Protein AF-A0A662BSY3-F1 (afdb_monomer)

Radius of gyration: 19.46 Å; Cα contacts (8 Å, |Δi|>4): 24; chains: 1; bounding box: 36×31×59 Å

pLDDT: mean 90.76, std 6.74, range [70.31, 98.38]

Sequence (80 aa):
MKKIIYMLLFSLFPLYSFAQNEYVDAIVERNNQFAVDYYKVFNTPGENIVLSPFGISNCMAMAYIGSEGATQEQIAKSMH

Mean predicted aligned error: 5.96 Å

Solvent-accessible surface area (backbone atoms only — not comparable to full-atom values): 4689 Å² total; per-residue (Å²): 110,72,69,58,54,53,52,53,56,58,62,47,53,64,55,53,56,53,54,49,49,55,52,51,52,52,51,52,53,24,49,50,51,41,36,53,56,50,46,69,73,71,65,54,88,96,58,89,85,88,82,56,51,68,61,50,52,52,54,51,51,56,50,34,77,75,44,62,70,72,59,24,54,53,49,56,67,66,60,93

Structure (mmCIF, N/CA/C/O backbone):
data_AF-A0A662BSY3-F1
#
_entry.id   AF-A0A662BSY3-F1
#
loop_
_atom_site.group_PDB
_atom_site.id
_atom_site.type_symbol
_atom_site.label_atom_id
_atom_site.label_alt_id
_atom_site.label_comp_id
_atom_site.label_asym_id
_atom_site.label_entity_id
_atom_site.label_seq_id
_atom_site.pdbx_PDB_ins_code
_atom_site.Cartn_x
_atom_site.Cartn_y
_atom_site.Cartn_z
_atom_site.occupancy
_atom_site.B_iso_or_equiv
_atom_site.auth_seq_id
_atom_site.auth_comp_id
_atom_site.auth_asym_id
_atom_site.auth_atom_id
_atom_site.pdbx_PDB_model_num
ATOM 1 N N . MET A 1 1 ? 17.828 -17.798 -39.768 1.00 70.31 1 MET A N 1
ATOM 2 C CA . MET A 1 1 ? 18.075 -16.780 -38.718 1.00 70.31 1 MET A CA 1
ATOM 3 C C . MET A 1 1 ? 16.793 -16.112 -38.222 1.00 70.31 1 MET A C 1
ATOM 5 O O . MET A 1 1 ? 16.477 -16.283 -37.057 1.00 70.31 1 MET A O 1
ATOM 9 N N . LYS A 1 2 ? 15.992 -15.451 -39.074 1.00 76.25 2 LYS A N 1
ATOM 10 C CA . LYS A 1 2 ? 14.745 -14.772 -38.645 1.00 76.25 2 LYS A CA 1
ATOM 11 C C . LYS A 1 2 ? 13.732 -15.687 -37.925 1.00 76.25 2 LYS A C 1
ATOM 13 O O . LYS A 1 2 ? 13.166 -15.289 -36.921 1.00 76.25 2 LYS A O 1
ATOM 18 N N . LYS A 1 3 ? 13.576 -16.942 -38.370 1.00 77.69 3 LYS A N 1
ATOM 19 C CA . LYS A 1 3 ? 12.689 -17.938 -37.726 1.00 77.69 3 LYS A CA 1
ATOM 20 C C . LYS A 1 3 ? 13.090 -18.286 -36.284 1.00 77.69 3 LYS A C 1
ATOM 22 O O . LYS A 1 3 ? 12.217 -18.452 -35.448 1.00 77.69 3 LYS A O 1
ATOM 27 N N . ILE A 1 4 ? 14.392 -18.341 -35.994 1.00 87.50 4 ILE A N 1
ATOM 28 C CA . ILE A 1 4 ? 14.920 -18.606 -34.643 1.00 87.50 4 ILE A CA 1
ATOM 29 C C . ILE A 1 4 ? 14.653 -17.407 -33.724 1.00 87.50 4 ILE A C 1
ATOM 31 O O . ILE A 1 4 ? 14.246 -17.588 -32.584 1.00 87.50 4 ILE A O 1
ATOM 35 N N . ILE A 1 5 ? 14.796 -16.185 -34.247 1.00 87.81 5 ILE A N 1
ATOM 36 C CA . ILE A 1 5 ? 14.479 -14.948 -33.518 1.00 87.81 5 ILE A CA 1
ATOM 37 C C . ILE A 1 5 ? 12.990 -14.885 -33.154 1.00 87.81 5 ILE A C 1
ATOM 39 O O . ILE A 1 5 ? 12.659 -14.568 -32.017 1.00 87.81 5 ILE A O 1
ATOM 43 N N . TYR A 1 6 ? 12.087 -15.238 -34.075 1.00 86.94 6 TYR A N 1
ATOM 44 C CA . TYR A 1 6 ? 10.652 -15.284 -33.772 1.00 86.94 6 TYR A CA 1
ATOM 45 C C . TYR A 1 6 ? 10.295 -16.367 -32.747 1.00 86.94 6 TYR A C 1
ATOM 47 O O . TYR A 1 6 ? 9.441 -16.134 -31.899 1.00 86.94 6 TYR A O 1
ATOM 55 N N . MET A 1 7 ? 10.971 -17.519 -32.780 1.00 84.50 7 MET A N 1
ATOM 56 C CA . MET A 1 7 ? 10.766 -18.590 -31.799 1.00 84.50 7 MET A CA 1
ATOM 57 C C . MET A 1 7 ? 11.228 -18.169 -30.394 1.00 84.50 7 MET A C 1
ATOM 59 O O . MET A 1 7 ? 10.515 -18.400 -29.421 1.00 84.50 7 MET A O 1
ATOM 63 N N . LEU A 1 8 ? 12.367 -17.474 -30.299 1.00 83.38 8 LEU A N 1
ATOM 64 C CA . LEU A 1 8 ? 12.864 -16.884 -29.051 1.00 83.38 8 LEU A CA 1
ATOM 65 C C . LEU A 1 8 ? 11.928 -15.787 -28.517 1.00 83.38 8 LEU A C 1
ATOM 67 O O . LEU A 1 8 ? 11.583 -15.799 -27.337 1.00 83.38 8 LEU A O 1
ATOM 71 N N . LEU A 1 9 ? 11.441 -14.887 -29.378 1.00 81.38 9 LEU A N 1
ATOM 72 C CA . LEU A 1 9 ? 10.461 -13.859 -28.999 1.00 81.38 9 LEU A CA 1
ATOM 73 C C . LEU A 1 9 ? 9.138 -14.459 -28.506 1.00 81.38 9 LEU A C 1
ATOM 75 O O . LEU A 1 9 ? 8.571 -13.972 -27.534 1.00 81.38 9 LEU A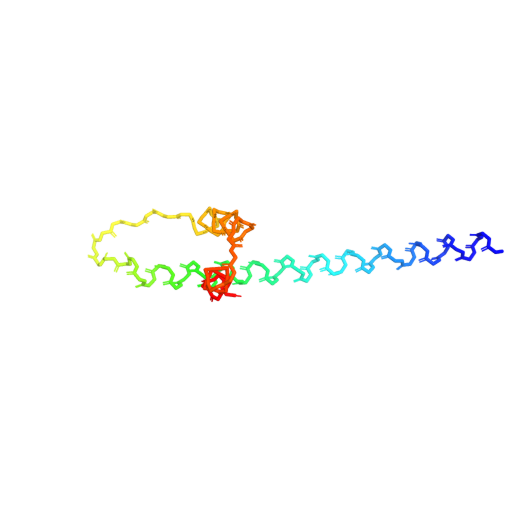 O 1
ATOM 79 N N . PHE A 1 10 ? 8.668 -15.541 -29.130 1.00 82.75 10 PHE A N 1
ATOM 80 C CA . PHE A 1 10 ? 7.444 -16.223 -28.705 1.00 82.75 10 PHE A CA 1
ATOM 81 C C . PHE A 1 10 ? 7.619 -16.938 -27.357 1.00 82.75 10 PHE A C 1
ATOM 83 O O . PHE A 1 10 ? 6.699 -16.950 -26.546 1.00 82.75 10 PHE A O 1
ATOM 90 N N . SER A 1 11 ? 8.816 -17.470 -27.074 1.00 78.94 11 SER A N 1
ATOM 91 C CA . SER A 1 11 ? 9.129 -18.083 -25.774 1.00 78.94 11 SER A CA 1
ATOM 92 C C . SER A 1 11 ? 9.240 -17.085 -24.615 1.00 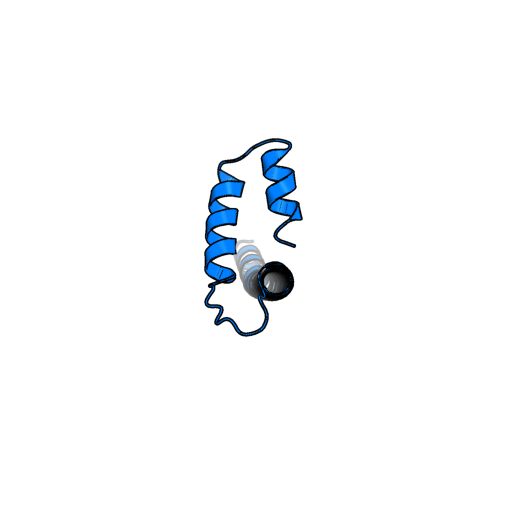78.94 11 SER A C 1
ATOM 94 O O . SER A 1 11 ? 9.056 -17.473 -23.465 1.00 78.94 11 SER A O 1
ATOM 96 N N . LEU A 1 12 ? 9.476 -15.798 -24.896 1.00 79.38 12 LEU A N 1
ATOM 97 C CA . LEU A 1 12 ? 9.487 -14.747 -23.873 1.00 79.38 12 LEU A CA 1
ATOM 98 C C . LEU A 1 12 ? 8.075 -14.392 -23.389 1.00 79.38 12 LEU A C 1
ATOM 100 O O . LEU A 1 12 ? 7.905 -14.036 -22.229 1.00 79.38 12 LEU A O 1
ATOM 104 N N . PHE A 1 13 ? 7.054 -14.536 -24.236 1.00 76.06 13 PHE A N 1
ATOM 105 C CA . PHE A 1 13 ? 5.671 -14.181 -23.905 1.00 76.06 13 PHE A CA 1
ATOM 106 C C . PHE A 1 13 ? 5.116 -14.870 -22.637 1.00 76.06 13 PHE A C 1
ATOM 108 O O . PHE A 1 13 ? 4.636 -14.158 -21.755 1.00 76.06 13 PHE A O 1
ATOM 115 N N . PRO A 1 14 ? 5.214 -16.206 -22.465 1.00 78.31 14 PRO A N 1
ATOM 116 C CA . PRO A 1 14 ? 4.744 -16.854 -21.239 1.00 78.31 14 PRO A CA 1
ATOM 117 C C . PRO A 1 14 ? 5.543 -16.426 -20.000 1.00 78.31 14 PRO A C 1
ATOM 119 O O . PRO A 1 14 ? 4.959 -16.294 -18.929 1.00 78.31 14 PRO A O 1
ATOM 122 N N . LEU A 1 15 ? 6.846 -16.145 -20.134 1.00 76.75 15 LEU A N 1
ATOM 123 C CA . LEU A 1 15 ? 7.679 -15.672 -19.019 1.00 76.75 15 LEU A CA 1
ATOM 124 C C . LEU A 1 15 ? 7.204 -14.312 -18.484 1.00 76.75 15 LEU A C 1
ATOM 126 O O . LEU A 1 15 ? 7.169 -14.119 -17.271 1.00 76.75 15 LEU A O 1
ATOM 130 N N . TYR A 1 16 ? 6.772 -13.401 -19.364 1.00 79.00 16 TYR A N 1
ATOM 131 C CA . TYR A 1 16 ? 6.176 -12.125 -18.950 1.00 79.00 16 TYR A CA 1
ATOM 132 C C . TYR A 1 16 ? 4.872 -12.319 -18.167 1.00 79.00 16 TYR A C 1
ATOM 134 O O . TYR A 1 16 ? 4.675 -11.662 -17.147 1.00 79.00 16 TYR A O 1
ATOM 142 N N . SER A 1 17 ? 3.996 -13.231 -18.601 1.00 78.62 17 SER A N 1
ATOM 143 C CA . SER A 1 17 ? 2.742 -13.506 -17.888 1.00 78.62 17 SER A CA 1
ATOM 144 C C . SER A 1 17 ? 2.974 -14.108 -16.501 1.00 78.62 17 SER A C 1
ATOM 146 O O . SER A 1 17 ? 2.281 -13.730 -15.558 1.00 78.62 17 SER A O 1
ATOM 148 N N . PHE A 1 18 ? 3.943 -15.015 -16.342 1.00 77.94 18 PHE A N 1
ATOM 149 C CA . PHE A 1 18 ? 4.277 -15.565 -15.023 1.00 77.94 18 PHE A CA 1
ATOM 150 C C . PHE A 1 18 ? 4.831 -14.491 -14.081 1.00 77.94 18 PHE A C 1
ATOM 152 O O . PHE A 1 18 ? 4.325 -14.349 -12.971 1.00 77.94 18 PHE A O 1
ATOM 159 N N . ALA A 1 19 ? 5.787 -13.682 -14.547 1.00 81.44 19 ALA A N 1
ATOM 160 C CA . ALA A 1 19 ? 6.365 -12.601 -13.748 1.00 81.44 19 ALA A CA 1
ATOM 161 C C . ALA A 1 19 ? 5.321 -11.549 -13.333 1.00 81.44 19 ALA A C 1
ATOM 163 O O . ALA A 1 19 ? 5.362 -11.030 -12.219 1.00 81.44 19 ALA A O 1
ATOM 164 N N . GLN A 1 20 ? 4.356 -11.245 -14.208 1.00 86.19 20 GLN A N 1
ATOM 165 C CA . GLN A 1 20 ? 3.274 -10.320 -13.880 1.00 86.19 20 GLN A CA 1
ATOM 166 C C . GLN A 1 20 ? 2.366 -10.864 -12.770 1.00 86.19 20 GLN A C 1
ATOM 168 O O . GLN A 1 20 ? 1.984 -10.098 -11.891 1.00 86.19 20 GLN A O 1
ATOM 173 N N . ASN A 1 21 ? 2.024 -12.156 -12.792 1.00 88.06 21 ASN A N 1
ATOM 174 C CA . ASN A 1 21 ? 1.192 -12.750 -11.741 1.00 88.06 21 ASN A CA 1
ATOM 175 C C . ASN A 1 21 ? 1.900 -12.713 -10.382 1.00 88.06 21 ASN A C 1
ATOM 177 O O . ASN A 1 21 ? 1.316 -12.239 -9.416 1.00 88.06 21 ASN A O 1
ATOM 181 N N . GLU A 1 22 ? 3.177 -13.102 -10.328 1.00 90.94 22 GLU A N 1
ATOM 182 C CA . GLU A 1 22 ? 3.969 -13.047 -9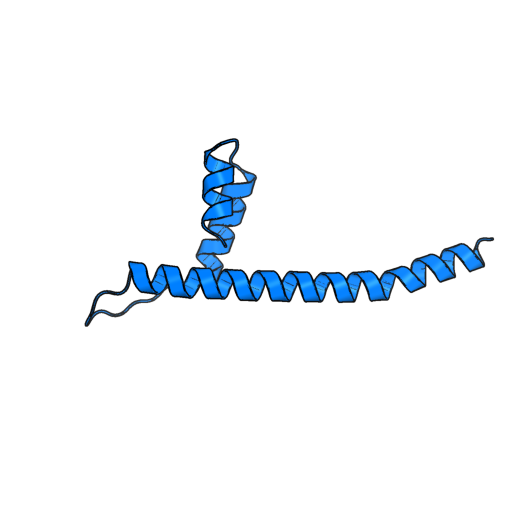.091 1.00 90.94 22 GLU A CA 1
ATOM 183 C C . GLU A 1 22 ? 4.065 -11.619 -8.532 1.00 90.94 22 GLU A C 1
ATOM 185 O O . GLU A 1 22 ? 3.906 -11.397 -7.331 1.00 90.94 22 GLU A O 1
ATOM 190 N N . TYR A 1 23 ? 4.256 -10.626 -9.407 1.00 91.06 23 TYR A N 1
ATOM 191 C CA . TYR A 1 23 ? 4.237 -9.220 -9.012 1.00 91.06 23 TYR A CA 1
ATOM 192 C C . TYR A 1 23 ? 2.877 -8.796 -8.438 1.00 91.06 23 TYR A C 1
ATOM 194 O O . TYR A 1 23 ? 2.828 -8.132 -7.403 1.00 91.06 23 TYR A O 1
ATOM 202 N N . VAL A 1 24 ? 1.771 -9.173 -9.087 1.00 93.44 24 VAL A N 1
ATOM 203 C CA . VAL A 1 24 ? 0.419 -8.846 -8.610 1.00 93.44 24 VAL A CA 1
ATOM 204 C C . VAL A 1 24 ? 0.157 -9.481 -7.246 1.00 93.44 24 VAL A C 1
ATOM 206 O O . VAL A 1 24 ? -0.304 -8.779 -6.347 1.00 93.44 24 VAL A O 1
ATOM 209 N N . ASP A 1 25 ? 0.503 -10.753 -7.062 1.00 94.81 25 ASP A N 1
ATOM 210 C CA . ASP A 1 25 ? 0.315 -11.462 -5.794 1.00 94.81 25 ASP A CA 1
ATOM 211 C C . ASP A 1 25 ? 1.108 -10.799 -4.660 1.00 94.81 25 ASP A C 1
ATOM 213 O O . ASP A 1 25 ? 0.567 -10.553 -3.579 1.00 94.81 25 ASP A O 1
ATOM 217 N N . ALA A 1 26 ? 2.359 -10.410 -4.923 1.00 93.12 26 ALA A N 1
ATOM 218 C CA . ALA A 1 26 ? 3.173 -9.675 -3.961 1.00 93.12 26 ALA A CA 1
ATOM 219 C C . ALA A 1 26 ? 2.549 -8.318 -3.584 1.00 93.12 26 ALA A C 1
ATOM 221 O O . ALA A 1 26 ? 2.535 -7.947 -2.411 1.00 93.12 26 ALA A O 1
ATOM 222 N N . ILE A 1 27 ? 2.000 -7.572 -4.549 1.00 92.19 27 ILE A N 1
ATOM 223 C CA . ILE A 1 27 ? 1.329 -6.289 -4.283 1.00 92.19 27 ILE A CA 1
ATOM 224 C C . ILE A 1 27 ? 0.031 -6.481 -3.489 1.00 92.19 27 ILE A C 1
ATOM 226 O O . ILE A 1 27 ? -0.266 -5.677 -2.601 1.00 92.19 27 ILE A O 1
ATOM 230 N N . VAL A 1 28 ? -0.741 -7.531 -3.780 1.00 94.38 28 VAL A N 1
ATOM 231 C CA . VAL A 1 28 ? -1.957 -7.869 -3.025 1.00 94.38 28 VAL A CA 1
ATOM 232 C C . VAL A 1 28 ? -1.609 -8.182 -1.572 1.00 94.38 28 VAL A C 1
ATOM 234 O O . VAL A 1 28 ? -2.219 -7.611 -0.668 1.00 94.38 28 VAL A O 1
ATOM 237 N N . GLU A 1 29 ? -0.600 -9.020 -1.343 1.00 95.44 29 GLU A N 1
ATOM 238 C CA . GLU A 1 29 ? -0.152 -9.385 0.001 1.00 95.44 29 GLU A CA 1
ATOM 239 C C . GLU A 1 29 ? 0.301 -8.153 0.798 1.00 95.44 29 GLU A C 1
ATOM 241 O O . GLU A 1 29 ? -0.171 -7.916 1.911 1.00 95.44 29 GLU A O 1
ATOM 246 N N . ARG A 1 30 ? 1.134 -7.297 0.198 1.00 93.69 30 ARG A N 1
ATOM 247 C CA . ARG A 1 30 ? 1.607 -6.054 0.831 1.00 93.69 30 ARG A CA 1
ATOM 248 C C . ARG A 1 30 ? 0.473 -5.092 1.178 1.00 93.69 30 ARG A C 1
ATOM 250 O O . ARG A 1 30 ? 0.450 -4.536 2.274 1.00 93.69 30 ARG A O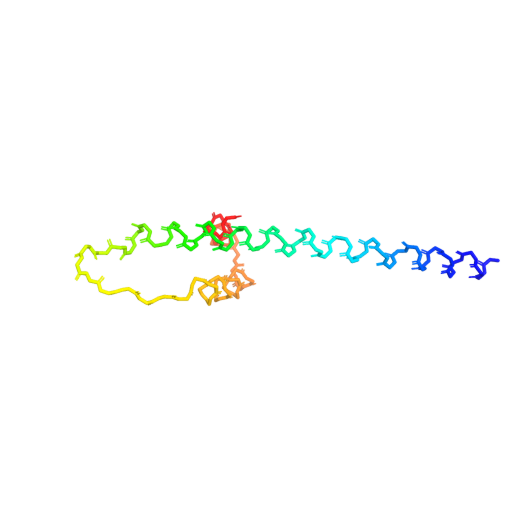 1
ATOM 257 N N . ASN A 1 31 ? -0.491 -4.909 0.272 1.00 94.19 31 ASN A N 1
ATOM 258 C CA . ASN A 1 31 ? -1.654 -4.055 0.525 1.00 94.19 31 ASN A CA 1
ATOM 259 C C . ASN A 1 31 ? -2.538 -4.601 1.651 1.00 94.19 31 ASN A C 1
ATOM 261 O O . ASN A 1 31 ? -3.065 -3.816 2.440 1.00 94.19 31 ASN A O 1
ATOM 265 N N . ASN A 1 32 ? -2.688 -5.923 1.754 1.00 94.81 32 ASN A N 1
ATOM 266 C CA . ASN A 1 32 ? -3.429 -6.551 2.846 1.00 94.81 32 ASN A CA 1
ATOM 267 C C . ASN A 1 32 ? -2.720 -6.358 4.192 1.00 94.81 32 ASN A C 1
ATOM 269 O O . ASN A 1 32 ? -3.371 -6.009 5.1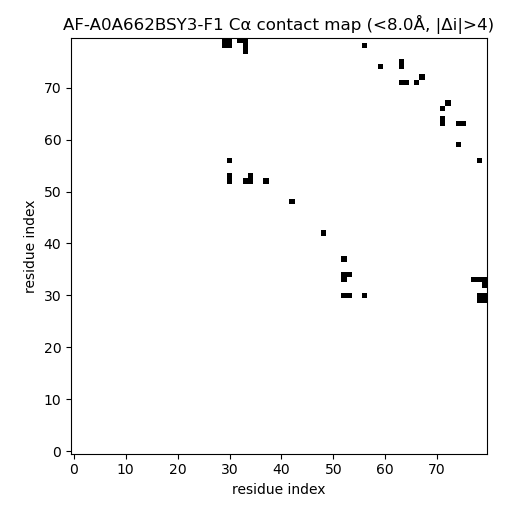77 1.00 94.81 32 ASN A O 1
ATOM 273 N N . GLN A 1 33 ? -1.395 -6.526 4.234 1.00 95.31 33 GLN A N 1
ATOM 274 C CA . GLN A 1 33 ? -0.599 -6.273 5.439 1.00 95.31 33 GLN A CA 1
ATOM 275 C C . GLN A 1 33 ? -0.723 -4.816 5.891 1.00 95.31 33 GLN A C 1
ATOM 277 O O . GLN A 1 33 ? -1.103 -4.560 7.035 1.00 95.31 33 GLN A O 1
ATOM 282 N N . PHE A 1 34 ? -0.534 -3.873 4.962 1.00 93.56 34 PHE A N 1
ATOM 283 C CA . PHE A 1 34 ? -0.733 -2.448 5.217 1.00 93.56 34 PHE A CA 1
ATOM 284 C C . PHE A 1 34 ? -2.141 -2.153 5.754 1.00 93.56 34 PHE A C 1
ATOM 286 O O . PHE A 1 34 ? -2.288 -1.442 6.745 1.00 93.56 34 PHE A O 1
ATOM 293 N N . ALA A 1 35 ? -3.187 -2.722 5.145 1.00 93.88 35 ALA A N 1
ATOM 294 C CA . ALA A 1 35 ? -4.571 -2.525 5.573 1.00 93.88 35 ALA A CA 1
ATOM 295 C C . ALA A 1 35 ? -4.819 -2.982 7.015 1.00 93.88 35 ALA A C 1
ATOM 297 O O . ALA A 1 35 ? -5.483 -2.284 7.785 1.00 93.88 35 ALA A O 1
ATOM 298 N N . VAL A 1 36 ? -4.286 -4.150 7.378 1.00 94.06 36 VAL A N 1
ATOM 299 C CA . VAL A 1 36 ? -4.416 -4.718 8.722 1.00 94.06 36 VAL A CA 1
ATOM 300 C C . VAL A 1 36 ? -3.668 -3.870 9.746 1.00 94.06 36 VAL A C 1
ATOM 302 O O . VAL A 1 36 ? -4.215 -3.578 10.811 1.00 94.06 36 VAL A O 1
ATOM 305 N N . ASP A 1 37 ? -2.444 -3.446 9.440 1.00 93.06 37 ASP A N 1
ATOM 306 C CA . ASP A 1 37 ? -1.655 -2.616 10.349 1.00 93.06 37 ASP A CA 1
ATOM 307 C C . ASP A 1 37 ? -2.256 -1.218 10.507 1.00 93.06 37 ASP A C 1
ATOM 309 O O . ASP A 1 37 ? -2.360 -0.712 11.626 1.00 93.06 37 ASP A O 1
ATOM 313 N N . TYR A 1 38 ? -2.779 -0.644 9.425 1.00 90.56 38 TYR A N 1
ATOM 314 C CA . TYR A 1 38 ? -3.522 0.608 9.466 1.00 90.56 38 TYR A CA 1
ATOM 315 C C . TYR A 1 38 ? -4.785 0.479 10.331 1.00 90.56 38 TYR A C 1
ATOM 317 O O . TYR A 1 38 ? -5.012 1.295 11.223 1.00 90.56 38 TYR A O 1
ATOM 325 N N . TYR A 1 39 ? -5.574 -0.587 10.161 1.00 92.50 39 TYR A N 1
ATOM 326 C CA . TYR A 1 39 ? -6.748 -0.828 11.004 1.00 92.50 39 TYR A CA 1
ATOM 327 C C . TYR A 1 39 ? -6.386 -0.911 12.494 1.00 92.50 39 TYR A C 1
ATOM 329 O O . TYR A 1 39 ? -7.049 -0.280 13.312 1.00 92.50 39 TYR A O 1
ATOM 337 N N . LYS A 1 40 ? -5.311 -1.622 12.865 1.00 92.25 40 LYS A N 1
ATOM 338 C CA . LYS A 1 40 ? -4.875 -1.726 14.272 1.00 92.25 40 LYS A CA 1
ATOM 339 C C . LYS A 1 40 ? -4.557 -0.367 14.900 1.00 92.25 40 LYS A C 1
ATOM 341 O O . LYS A 1 40 ? -4.784 -0.198 16.094 1.00 92.25 40 LYS A O 1
ATOM 346 N N . VAL A 1 41 ? -4.026 0.575 14.119 1.00 91.69 41 VAL A N 1
ATOM 347 C CA . VAL A 1 41 ? -3.662 1.919 14.596 1.00 91.69 41 VAL A CA 1
ATOM 348 C C . VAL A 1 41 ? -4.891 2.808 14.778 1.00 91.69 41 VAL A C 1
ATOM 350 O O . VAL A 1 41 ? -4.968 3.542 15.759 1.00 91.69 41 VAL A O 1
ATOM 353 N N . PHE A 1 42 ? -5.846 2.751 13.848 1.00 89.00 42 PHE A N 1
ATOM 354 C CA . PHE A 1 42 ? -6.998 3.661 13.826 1.00 89.00 42 PHE A CA 1
ATOM 355 C C . PHE A 1 42 ? -8.262 3.085 14.473 1.00 89.00 42 PHE A C 1
ATOM 357 O O . PHE A 1 42 ? -9.275 3.777 14.548 1.00 89.00 42 PHE A O 1
ATOM 364 N N . ASN A 1 43 ? -8.223 1.834 14.940 1.00 92.56 43 ASN A N 1
ATOM 365 C CA . ASN A 1 43 ? -9.376 1.198 15.557 1.00 92.56 43 ASN A CA 1
ATOM 366 C C . ASN A 1 43 ? -9.734 1.781 16.932 1.00 92.56 43 ASN A C 1
ATOM 368 O O . ASN A 1 43 ? -9.082 1.464 17.927 1.00 92.56 43 ASN A O 1
ATOM 372 N N . THR A 1 44 ? -10.830 2.543 16.996 1.00 94.44 44 THR A N 1
ATOM 373 C CA . THR A 1 44 ? -11.441 3.012 18.247 1.00 94.44 44 THR A CA 1
ATOM 374 C C . THR A 1 44 ? -12.603 2.095 18.657 1.00 94.44 44 THR A C 1
ATOM 376 O O . THR A 1 44 ? -13.572 1.955 17.906 1.00 94.44 44 THR A O 1
ATOM 379 N N . PRO A 1 45 ? -12.561 1.467 19.848 1.00 94.12 45 PRO A N 1
ATOM 380 C CA . PRO A 1 45 ? -13.646 0.608 20.316 1.00 94.12 45 PRO A CA 1
ATOM 381 C C . PRO A 1 45 ? -14.994 1.335 20.386 1.00 94.12 45 PRO A C 1
ATOM 383 O O . PRO A 1 45 ? -15.104 2.394 20.995 1.00 94.12 45 PRO A O 1
ATOM 386 N N . GLY A 1 46 ? -16.034 0.721 19.818 1.00 95.50 46 GLY A N 1
ATOM 387 C CA . GLY A 1 46 ? -17.397 1.264 19.834 1.00 95.50 46 GLY A CA 1
ATOM 388 C C . GLY A 1 46 ? -17.686 2.305 18.750 1.00 95.50 46 GLY A C 1
ATOM 389 O O . GLY A 1 46 ? -18.812 2.795 18.687 1.00 95.50 46 GLY A O 1
ATOM 390 N N . GLU A 1 47 ? -16.720 2.608 17.881 1.00 96.31 47 GLU A N 1
ATOM 391 C CA . GLU A 1 47 ? -16.893 3.532 16.763 1.00 96.31 47 GLU A CA 1
ATOM 392 C C . GLU A 1 47 ? -16.857 2.808 15.414 1.00 96.31 47 GLU A C 1
ATOM 394 O O . GL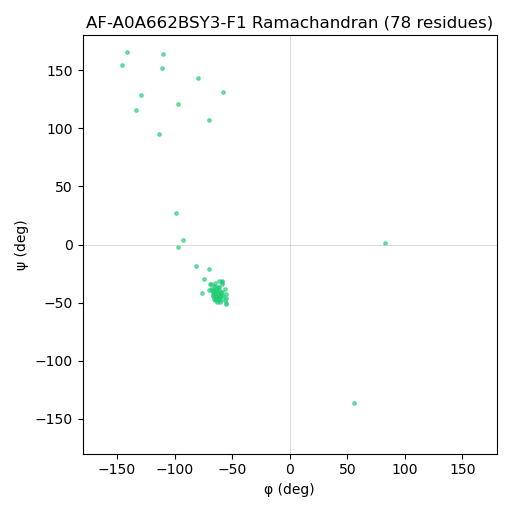U A 1 47 ? -16.232 1.759 15.247 1.00 96.31 47 GLU A O 1
ATOM 399 N N . ASN A 1 48 ? -17.546 3.384 14.429 1.00 94.75 48 ASN A N 1
ATOM 400 C CA . ASN A 1 48 ? -17.497 2.897 13.056 1.00 94.75 48 ASN A CA 1
ATOM 401 C C . ASN A 1 48 ? -16.229 3.389 12.367 1.00 94.75 48 ASN A C 1
ATOM 403 O O . ASN A 1 48 ? -15.841 4.547 12.514 1.00 94.75 48 ASN A O 1
ATOM 407 N N . ILE A 1 49 ? -15.654 2.536 11.525 1.00 92.00 49 ILE A N 1
ATOM 408 C CA . ILE A 1 49 ? -14.473 2.866 10.733 1.00 92.00 49 ILE A CA 1
ATOM 409 C C . ILE A 1 49 ? -14.73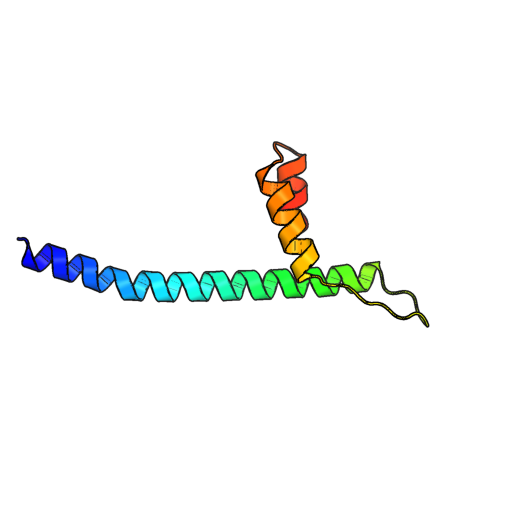2 2.515 9.279 1.00 92.00 49 ILE A C 1
ATOM 411 O O . ILE A 1 49 ? -15.141 1.402 8.954 1.00 92.00 49 ILE A O 1
ATOM 415 N N . VAL A 1 50 ? -14.473 3.483 8.403 1.00 91.19 50 VAL A N 1
ATOM 416 C CA . VAL A 1 50 ? -14.567 3.326 6.952 1.00 91.19 50 VAL A CA 1
ATOM 417 C C . VAL A 1 50 ? -13.311 3.921 6.340 1.00 91.19 50 VAL A C 1
ATOM 419 O O . VAL A 1 50 ? -13.061 5.118 6.452 1.00 91.19 50 VAL A O 1
ATOM 422 N N . LEU A 1 51 ? -12.510 3.078 5.698 1.00 87.44 51 LEU A N 1
ATOM 423 C CA . LEU A 1 51 ? -11.265 3.470 5.050 1.00 87.44 51 LEU A CA 1
ATOM 424 C C . LEU A 1 51 ? -11.042 2.631 3.789 1.00 87.44 51 LEU A C 1
ATOM 426 O O . LEU A 1 51 ? -11.538 1.511 3.683 1.00 87.44 51 LEU A O 1
ATOM 430 N N . SER A 1 52 ? -10.292 3.180 2.835 1.00 93.12 52 SER A N 1
ATOM 431 C CA . SER A 1 52 ? -9.857 2.477 1.624 1.00 93.12 52 SER A CA 1
ATOM 432 C C . SER A 1 52 ? -8.339 2.306 1.678 1.00 93.12 52 SER A C 1
ATOM 434 O O . SER A 1 52 ? -7.621 3.235 1.295 1.00 93.12 52 SER A O 1
ATOM 436 N N . PRO A 1 53 ? -7.821 1.155 2.156 1.00 92.44 53 PRO A N 1
ATOM 437 C CA . PRO A 1 53 ? -6.378 0.952 2.277 1.00 92.44 53 PRO A CA 1
ATOM 438 C C . PRO A 1 53 ? -5.695 1.042 0.916 1.00 92.44 53 PRO A C 1
ATOM 440 O O . PRO A 1 53 ? -4.706 1.744 0.762 1.00 92.44 53 PRO A O 1
ATOM 443 N N . PHE A 1 54 ? -6.297 0.418 -0.099 1.00 93.12 54 PHE A N 1
ATOM 444 C CA . PHE A 1 54 ? -5.819 0.473 -1.477 1.00 93.12 54 PHE A CA 1
ATOM 445 C C . PHE A 1 54 ? -5.754 1.908 -2.023 1.00 93.12 54 PHE A C 1
ATOM 447 O O . PHE A 1 54 ? -4.787 2.280 -2.685 1.00 93.12 54 PHE A O 1
ATOM 454 N N . GLY A 1 55 ? -6.758 2.742 -1.719 1.00 95.12 55 GLY A N 1
ATOM 455 C CA . GLY A 1 55 ? -6.745 4.155 -2.103 1.00 95.12 55 GLY A CA 1
ATOM 456 C C . GLY A 1 55 ? -5.583 4.921 -1.468 1.00 95.12 55 GLY A C 1
ATOM 457 O O . GLY A 1 55 ? -4.902 5.680 -2.154 1.00 95.12 55 GLY A O 1
ATOM 458 N N . ILE A 1 56 ? -5.316 4.678 -0.182 1.00 94.06 56 ILE A N 1
ATOM 459 C CA . ILE A 1 56 ? -4.180 5.274 0.531 1.00 94.06 56 ILE A CA 1
ATOM 460 C C . ILE A 1 56 ? -2.856 4.799 -0.078 1.00 94.0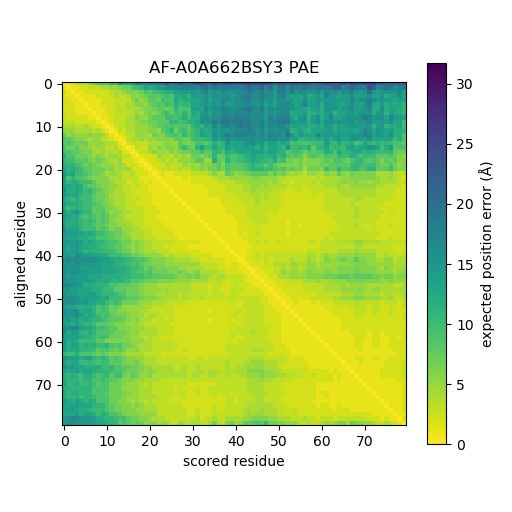6 56 ILE A C 1
ATOM 462 O O . ILE A 1 56 ? -2.016 5.641 -0.389 1.00 94.06 56 ILE A O 1
ATOM 466 N N . SER A 1 57 ? -2.691 3.495 -0.327 1.00 94.00 57 SER A N 1
ATOM 467 C CA . SER A 1 57 ? -1.500 2.943 -0.984 1.00 94.00 57 SER A CA 1
ATOM 468 C C . SER A 1 57 ? -1.232 3.610 -2.336 1.00 94.00 57 SER A C 1
ATOM 470 O O . SER A 1 57 ? -0.097 3.987 -2.617 1.00 94.00 57 SER A O 1
ATOM 472 N N . ASN A 1 58 ? -2.267 3.839 -3.154 1.00 94.69 58 ASN A N 1
ATOM 473 C CA . ASN A 1 58 ? -2.116 4.529 -4.440 1.00 94.69 58 ASN A CA 1
ATOM 474 C C . ASN A 1 58 ? -1.671 5.988 -4.274 1.00 94.69 58 ASN A C 1
ATOM 476 O O . ASN A 1 58 ? -0.771 6.443 -4.980 1.00 94.69 58 ASN A O 1
ATOM 480 N N . CYS A 1 59 ? -2.266 6.724 -3.331 1.00 96.69 59 CYS A N 1
ATOM 481 C CA . CYS A 1 59 ? -1.839 8.089 -3.017 1.00 96.69 59 CYS A CA 1
ATOM 482 C C . CYS A 1 59 ? -0.381 8.132 -2.541 1.00 96.69 59 CYS A C 1
ATOM 484 O O . CYS A 1 59 ? 0.387 8.984 -2.987 1.00 96.69 59 CYS A O 1
ATOM 486 N N . MET A 1 60 ? 0.019 7.187 -1.688 1.00 96.31 60 MET A N 1
ATOM 487 C CA . MET A 1 60 ? 1.394 7.081 -1.203 1.00 96.31 60 MET A CA 1
ATOM 488 C C . MET A 1 60 ? 2.371 6.665 -2.301 1.00 96.31 60 MET A C 1
ATOM 490 O O . MET A 1 60 ? 3.487 7.170 -2.319 1.00 96.31 60 MET A O 1
ATOM 494 N N . ALA A 1 61 ? 1.964 5.826 -3.255 1.00 95.38 61 ALA A N 1
ATOM 495 C CA . ALA A 1 61 ? 2.773 5.506 -4.428 1.00 95.38 61 ALA A CA 1
ATOM 496 C C . ALA A 1 61 ? 3.017 6.746 -5.305 1.00 95.38 61 ALA A C 1
ATOM 498 O O . ALA A 1 61 ? 4.141 6.980 -5.744 1.00 95.38 61 ALA A O 1
ATOM 499 N N . MET A 1 62 ? 2.002 7.593 -5.510 1.00 97.56 62 MET A N 1
ATOM 500 C CA . MET A 1 62 ? 2.194 8.874 -6.203 1.00 97.56 62 MET A CA 1
ATOM 501 C C . MET A 1 62 ? 3.148 9.798 -5.434 1.00 97.56 62 MET A C 1
ATOM 503 O O . MET A 1 62 ? 4.026 10.411 -6.039 1.00 97.56 62 MET A O 1
ATOM 507 N N . ALA A 1 63 ? 3.013 9.870 -4.106 1.00 97.94 63 ALA A N 1
ATOM 508 C CA . ALA A 1 63 ? 3.909 10.656 -3.261 1.00 97.94 63 ALA A CA 1
ATOM 509 C C . ALA A 1 63 ? 5.349 10.117 -3.280 1.00 97.94 63 ALA A C 1
ATOM 511 O O . ALA A 1 63 ? 6.286 10.906 -3.348 1.00 97.94 63 ALA A O 1
ATOM 512 N N . TYR A 1 64 ? 5.521 8.791 -3.282 1.00 97.69 64 TYR A N 1
ATOM 513 C CA . TYR A 1 64 ? 6.815 8.121 -3.402 1.00 97.69 64 TYR A CA 1
ATOM 514 C C . TYR A 1 64 ? 7.545 8.574 -4.666 1.00 97.69 64 TYR A C 1
ATOM 516 O O . TYR A 1 64 ? 8.676 9.039 -4.573 1.00 97.69 64 TYR A O 1
ATOM 524 N N . ILE A 1 65 ? 6.864 8.525 -5.819 1.00 98.00 65 ILE A N 1
ATOM 525 C CA . ILE A 1 65 ? 7.417 8.929 -7.124 1.00 98.00 65 ILE A CA 1
ATOM 526 C C . ILE A 1 65 ? 7.874 10.398 -7.123 1.00 98.00 65 ILE A C 1
ATOM 528 O O . ILE A 1 65 ? 8.807 10.749 -7.838 1.00 98.00 65 ILE A O 1
ATOM 532 N N . GLY A 1 66 ? 7.219 11.260 -6.340 1.00 98.00 66 GLY A N 1
ATOM 533 C CA . GLY A 1 66 ? 7.557 12.682 -6.221 1.00 98.00 66 GLY A CA 1
ATOM 534 C C . GLY A 1 66 ? 8.517 13.034 -5.079 1.00 98.00 66 GLY A C 1
ATOM 535 O O . GLY A 1 66 ? 8.740 14.219 -4.836 1.00 98.00 66 GLY A O 1
ATOM 536 N N . SER A 1 67 ? 9.038 12.053 -4.343 1.00 98.25 67 SER A N 1
ATOM 537 C CA . SER A 1 67 ? 9.894 12.264 -3.170 1.00 98.25 67 SER A CA 1
ATOM 538 C C . SER A 1 67 ? 11.338 11.841 -3.442 1.00 98.25 67 SER A C 1
ATOM 540 O O . SER A 1 67 ? 11.599 11.115 -4.388 1.00 98.25 67 SER A O 1
ATOM 542 N N . GLU A 1 68 ? 12.289 12.263 -2.605 1.00 98.19 68 GLU A N 1
ATOM 543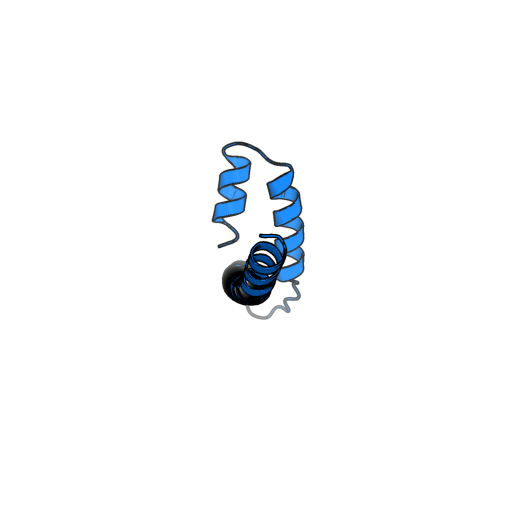 C CA . GLU A 1 68 ? 13.693 11.841 -2.707 1.00 98.19 68 GLU A CA 1
ATOM 544 C C . GLU A 1 68 ? 14.318 11.619 -1.319 1.00 98.19 68 GLU A C 1
ATOM 546 O O . GLU A 1 68 ? 13.768 12.028 -0.288 1.00 98.19 68 GLU A O 1
ATOM 551 N N . GLY A 1 69 ? 15.480 10.958 -1.293 1.00 98.19 69 GLY A N 1
ATOM 552 C CA . GLY A 1 69 ? 16.279 10.728 -0.088 1.00 98.19 69 GLY A CA 1
ATOM 553 C C . GLY A 1 69 ? 15.500 10.035 1.034 1.00 98.19 69 GLY A C 1
ATOM 554 O O . GLY A 1 69 ? 14.733 9.101 0.799 1.00 98.19 69 GLY A O 1
ATOM 555 N N . ALA A 1 70 ? 15.675 10.528 2.263 1.00 98.38 70 ALA A N 1
ATOM 556 C CA . ALA A 1 70 ? 15.072 9.940 3.459 1.00 98.38 70 ALA A CA 1
ATOM 557 C C . ALA A 1 70 ? 13.534 9.877 3.402 1.00 98.38 70 ALA A C 1
ATOM 559 O O . ALA A 1 70 ? 12.939 8.941 3.933 1.00 98.38 70 ALA A O 1
ATOM 560 N N . THR A 1 71 ? 12.883 10.840 2.743 1.00 98.06 71 THR A N 1
ATOM 561 C CA . THR A 1 71 ? 11.421 10.840 2.586 1.00 98.06 71 THR A CA 1
ATOM 562 C C . THR A 1 71 ? 10.974 9.662 1.727 1.00 98.06 71 THR A C 1
ATOM 564 O O . THR A 1 71 ? 10.076 8.918 2.120 1.00 98.06 71 THR A O 1
ATOM 567 N N . GLN A 1 72 ? 11.637 9.446 0.588 1.00 98.06 72 GLN A N 1
ATOM 568 C CA . GLN A 1 72 ? 11.323 8.338 -0.312 1.00 98.06 72 GLN A CA 1
ATOM 569 C C . GLN A 1 72 ? 11.530 6.980 0.376 1.00 98.06 72 GLN A C 1
ATOM 571 O O . GLN A 1 72 ? 10.689 6.084 0.269 1.00 98.06 72 GLN A O 1
ATOM 576 N N . GLU A 1 73 ? 12.614 6.841 1.143 1.00 97.62 73 GLU A N 1
ATOM 577 C CA . GLU A 1 73 ? 12.918 5.628 1.912 1.00 97.62 73 GLU A CA 1
ATOM 578 C C . GLU A 1 73 ? 11.864 5.327 2.986 1.00 97.62 73 GLU A C 1
ATOM 580 O O . GLU A 1 73 ? 11.447 4.177 3.150 1.00 97.62 73 GLU A O 1
ATOM 585 N N . GLN A 1 74 ? 11.393 6.352 3.702 1.00 96.94 74 GLN A N 1
ATOM 586 C CA . GLN A 1 74 ? 10.355 6.196 4.723 1.00 96.94 74 GLN A CA 1
ATOM 587 C C . GLN A 1 74 ? 9.010 5.786 4.121 1.00 96.94 74 GLN A C 1
ATOM 589 O O . GLN A 1 74 ? 8.322 4.934 4.693 1.00 96.94 74 GLN A O 1
ATOM 594 N N . ILE A 1 75 ? 8.647 6.351 2.963 1.00 96.00 75 ILE A N 1
ATOM 595 C CA . ILE A 1 75 ? 7.419 5.972 2.260 1.00 96.00 75 ILE A CA 1
ATOM 596 C C . ILE A 1 75 ? 7.500 4.506 1.827 1.00 96.00 75 ILE A C 1
ATOM 598 O O . ILE A 1 75 ? 6.593 3.742 2.150 1.00 96.00 75 ILE A O 1
ATOM 602 N N . ALA A 1 76 ? 8.597 4.084 1.184 1.00 93.75 76 ALA A N 1
ATOM 603 C CA . ALA A 1 76 ? 8.777 2.688 0.777 1.00 93.75 76 ALA A CA 1
ATOM 604 C C . ALA A 1 76 ? 8.667 1.723 1.962 1.00 93.75 76 ALA A C 1
ATOM 606 O O . ALA A 1 76 ? 7.917 0.755 1.894 1.00 93.75 76 ALA A O 1
ATOM 607 N N . LYS A 1 77 ? 9.357 2.021 3.069 1.00 92.94 77 LYS A N 1
ATOM 608 C CA . LYS A 1 77 ? 9.351 1.174 4.268 1.00 92.94 77 LYS A CA 1
ATOM 609 C C . LYS A 1 77 ? 7.961 1.027 4.897 1.00 92.94 77 LYS A C 1
ATOM 611 O O . LYS A 1 77 ? 7.681 0.003 5.511 1.00 92.94 77 LYS A O 1
ATOM 616 N N . SER A 1 78 ? 7.112 2.046 4.781 1.00 90.75 78 SER A N 1
ATOM 617 C CA . SER A 1 78 ? 5.778 2.048 5.397 1.00 90.75 78 SER A CA 1
ATOM 618 C C . SER A 1 78 ? 4.732 1.281 4.578 1.00 90.75 78 SER A C 1
ATOM 620 O O . SER A 1 78 ? 3.694 0.919 5.120 1.00 90.75 78 SER A O 1
ATOM 622 N N . MET A 1 79 ? 4.982 1.032 3.287 1.00 89.81 79 MET A N 1
ATOM 623 C CA . MET A 1 79 ? 4.045 0.376 2.358 1.00 89.81 79 MET A CA 1
ATOM 624 C C . MET A 1 79 ? 4.355 -1.126 2.159 1.00 89.81 79 MET A C 1
ATOM 626 O O . MET A 1 79 ? 4.060 -1.691 1.099 1.00 89.81 79 MET A O 1
ATOM 630 N N . HIS A 1 80 ? 4.970 -1.752 3.172 1.00 88.06 80 HIS A N 1
ATOM 631 C CA . HIS A 1 80 ? 5.426 -3.154 3.216 1.00 88.06 80 HIS A CA 1
ATOM 632 C C . HIS A 1 80 ? 6.343 -3.547 2.060 1.00 88.06 80 HIS A C 1
ATOM 634 O O . HIS A 1 80 ? 6.150 -4.623 1.467 1.00 88.06 80 HIS A O 1
#

Foldseek 3Di:
DVVVVVVVVVVVVVVVVVVVVVVVVVLVVLLVVLVVVVCVVPDDPPDDDDDDSVVVLVVLVVVLVVDDDPVNVVSVVSSD

Secondary structure (DSSP, 8-state):
-HHHHHHHHHHHHHHHHHHHHHHHHHHHHHHHHHHHHHHHHH--TTS-----HHHHHHHHHHHHHT--HHHHHHHHHHT-